Protein AF-A0A920QXW2-F1 (afdb_monomer_lite)

Secondary structure (DSSP, 8-state):
---TTT-----------S--SS-HHHHHHHHHHHHHHHTT---SS------EEEEE-SSS--EEEEE-SHHHHS-S--

Structure (mmCIF, N/CA/C/O backbone):
data_AF-A0A920QXW2-F1
#
_entry.id   AF-A0A920QXW2-F1
#
loop_
_atom_site.group_PDB
_atom_site.id
_atom_site.type_symbol
_atom_site.label_atom_id
_atom_site.label_alt_id
_atom_site.label_comp_id
_atom_site.label_asym_id
_atom_site.label_entity_id
_atom_site.label_seq_id
_atom_site.pdbx_PDB_ins_code
_atom_site.Cartn_x
_atom_site.Cartn_y
_atom_site.Cartn_z
_atom_site.occupancy
_atom_site.B_iso_or_equiv
_atom_site.auth_seq_id
_atom_site.auth_comp_id
_atom_site.auth_asym_id
_atom_site.auth_atom_id
_atom_site.pdbx_PDB_model_num
ATOM 1 N N . MET A 1 1 ? -0.672 9.708 10.845 1.00 77.50 1 MET A N 1
ATOM 2 C CA . MET A 1 1 ? -1.255 8.399 11.255 1.00 77.50 1 MET A CA 1
ATOM 3 C C . MET A 1 1 ? -1.727 8.582 12.683 1.00 77.50 1 MET A C 1
ATOM 5 O O . MET A 1 1 ? -0.922 9.093 13.462 1.00 77.50 1 MET A O 1
ATOM 9 N N . PRO A 1 2 ? -2.981 8.244 13.010 1.00 80.12 2 PRO A N 1
ATOM 10 C CA . PRO A 1 2 ? -3.560 8.579 14.306 1.00 80.12 2 PRO A CA 1
ATOM 11 C C . PRO A 1 2 ? -2.815 7.861 15.432 1.00 80.12 2 PRO A C 1
ATOM 13 O O . PRO A 1 2 ? -2.223 6.792 15.229 1.00 80.12 2 PRO A O 1
ATOM 16 N N . LYS A 1 3 ? -2.803 8.464 16.621 1.00 83.12 3 LYS A N 1
ATOM 17 C CA . LYS A 1 3 ? -2.175 7.837 17.789 1.00 83.12 3 LYS A CA 1
ATOM 18 C C . LYS A 1 3 ? -3.007 6.631 18.221 1.00 83.12 3 LYS A C 1
ATOM 20 O O . LYS A 1 3 ? -4.225 6.628 18.073 1.00 83.12 3 LYS A O 1
ATOM 25 N N . MET A 1 4 ? -2.370 5.625 18.828 1.00 82.12 4 MET A N 1
ATOM 26 C CA . MET A 1 4 ? -3.096 4.449 19.343 1.00 82.12 4 MET A CA 1
ATOM 27 C C . MET A 1 4 ? -4.159 4.802 20.395 1.00 82.12 4 MET A C 1
ATOM 29 O O . MET A 1 4 ? -5.097 4.040 20.586 1.00 82.12 4 MET A O 1
ATOM 33 N N . GLU A 1 5 ? -4.020 5.950 21.061 1.00 80.69 5 GLU A N 1
ATOM 34 C CA . GLU A 1 5 ? -4.999 6.483 22.016 1.00 80.69 5 GLU A CA 1
ATOM 35 C C . GLU A 1 5 ? -6.297 6.947 21.333 1.00 80.69 5 GLU A C 1
ATOM 37 O O . GLU A 1 5 ? -7.371 6.828 21.914 1.00 80.69 5 GLU A O 1
ATOM 42 N N . GLU A 1 6 ? -6.204 7.448 20.098 1.00 80.31 6 GLU A N 1
ATOM 43 C CA . GLU A 1 6 ? -7.325 7.981 19.311 1.00 80.31 6 GLU A CA 1
ATOM 44 C C . GLU A 1 6 ? -7.954 6.893 18.428 1.00 80.31 6 GLU A C 1
ATOM 46 O O . GLU A 1 6 ? -9.164 6.881 18.207 1.00 80.31 6 GLU A O 1
ATOM 51 N N . PHE A 1 7 ? -7.145 5.936 17.962 1.00 80.31 7 PHE A N 1
ATOM 52 C CA . PHE A 1 7 ? -7.596 4.841 17.108 1.00 80.31 7 PHE A CA 1
ATOM 53 C C . PHE A 1 7 ? -6.942 3.505 17.516 1.00 80.31 7 PHE A C 1
ATOM 55 O O . PHE A 1 7 ? -5.911 3.118 16.957 1.00 80.31 7 PHE A O 1
ATOM 62 N N . PRO A 1 8 ? -7.521 2.768 18.487 1.00 82.94 8 PRO A N 1
ATOM 63 C CA . PRO A 1 8 ? -6.944 1.538 19.031 1.00 82.94 8 PRO A CA 1
ATOM 64 C C . PRO A 1 8 ? -7.265 0.309 18.162 1.00 82.94 8 PRO A C 1
ATOM 66 O O . PRO A 1 8 ? -7.715 -0.724 18.658 1.00 82.94 8 PRO A O 1
ATOM 69 N N . TYR A 1 9 ? -7.038 0.407 16.852 1.00 86.50 9 TYR A N 1
ATOM 70 C CA . TYR A 1 9 ? -7.225 -0.699 15.915 1.00 86.50 9 TYR A CA 1
ATOM 71 C C . TYR A 1 9 ? -5.926 -1.011 15.180 1.00 86.50 9 TYR A C 1
ATOM 73 O O . TYR A 1 9 ? -5.191 -0.124 14.749 1.00 86.50 9 TYR A O 1
ATOM 81 N N . SER A 1 10 ? -5.654 -2.300 14.990 1.00 86.94 10 SER A N 1
ATOM 82 C CA . SER A 1 10 ? -4.571 -2.752 14.123 1.00 86.94 10 SER A CA 1
ATOM 83 C C . SER A 1 10 ? -4.987 -2.611 12.660 1.00 86.94 10 SER A C 1
ATOM 85 O O . SER A 1 10 ? -5.967 -3.223 12.233 1.00 86.94 10 SER A O 1
ATOM 87 N N . ILE A 1 11 ? -4.223 -1.849 11.882 1.00 85.81 11 ILE A N 1
ATOM 88 C CA . ILE A 1 11 ? -4.508 -1.592 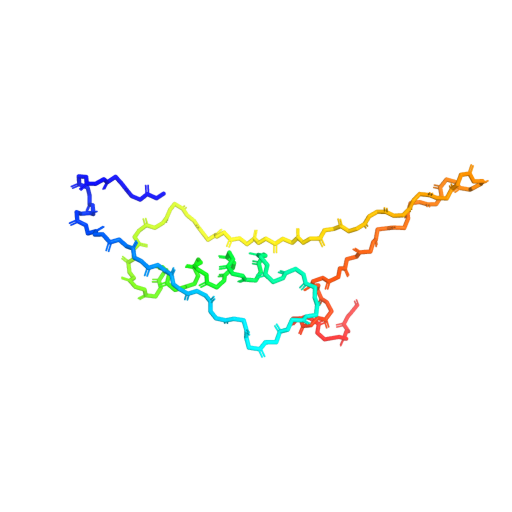10.469 1.00 85.81 11 ILE A CA 1
ATOM 89 C C . ILE A 1 11 ? -3.613 -2.492 9.616 1.00 85.81 11 ILE A C 1
ATOM 91 O O . ILE A 1 11 ? -2.391 -2.491 9.770 1.00 85.81 11 ILE A O 1
ATOM 95 N N . ARG A 1 12 ? -4.210 -3.245 8.690 1.00 90.19 12 ARG A N 1
ATOM 96 C CA . ARG A 1 12 ? -3.486 -4.037 7.689 1.00 90.19 12 ARG A CA 1
ATOM 97 C C . ARG A 1 12 ? -3.924 -3.599 6.301 1.00 90.19 12 ARG A C 1
ATOM 99 O O . ARG A 1 12 ? -5.076 -3.792 5.934 1.00 90.19 12 ARG A O 1
ATOM 106 N N . VAL A 1 13 ? -2.987 -3.070 5.523 1.00 86.94 13 VAL A N 1
ATOM 107 C CA . VAL A 1 13 ? -3.211 -2.708 4.121 1.00 86.94 13 VAL A CA 1
ATOM 108 C C . VAL A 1 13 ? -2.496 -3.722 3.238 1.00 86.94 13 VAL A C 1
ATOM 110 O O . VAL A 1 13 ? -1.325 -4.029 3.458 1.00 86.94 13 VAL A O 1
ATOM 113 N N . VAL A 1 14 ? -3.211 -4.266 2.257 1.00 91.38 14 VAL A N 1
ATOM 114 C CA . VAL A 1 14 ? -2.659 -5.161 1.237 1.00 91.38 14 VAL A CA 1
ATOM 115 C C . VAL A 1 14 ? -2.894 -4.496 -0.108 1.00 91.38 14 VAL A C 1
ATOM 117 O O . VAL A 1 14 ? -4.027 -4.176 -0.448 1.00 91.38 14 VAL A O 1
ATOM 120 N N . SER A 1 15 ? -1.818 -4.253 -0.852 1.00 88.19 15 SER A N 1
ATOM 121 C CA . SER A 1 15 ? -1.888 -3.701 -2.202 1.00 88.19 15 SER A CA 1
ATOM 122 C C . SER A 1 15 ? -1.523 -4.799 -3.189 1.00 88.19 15 SER A C 1
ATOM 124 O O . SER A 1 15 ? -0.382 -5.259 -3.214 1.00 88.19 15 SER A O 1
ATOM 126 N N . GLU A 1 16 ? -2.501 -5.224 -3.983 1.00 89.50 16 GLU A N 1
ATOM 127 C CA . GLU A 1 16 ? -2.285 -6.140 -5.099 1.00 89.50 16 GLU A CA 1
ATOM 128 C C . GLU A 1 16 ? -2.124 -5.334 -6.386 1.00 89.50 16 GLU A C 1
ATOM 130 O O . GLU A 1 16 ? -2.967 -4.507 -6.736 1.00 89.50 16 GLU A O 1
ATOM 135 N N . ILE A 1 17 ? -1.008 -5.548 -7.078 1.00 86.19 17 ILE A N 1
ATOM 136 C CA . ILE A 1 17 ? -0.691 -4.846 -8.319 1.00 86.19 17 ILE A CA 1
ATOM 137 C C . ILE A 1 17 ? -1.263 -5.656 -9.481 1.00 86.19 17 ILE A C 1
ATOM 139 O O . ILE A 1 17 ? -0.697 -6.680 -9.859 1.00 86.19 17 ILE A O 1
ATOM 143 N N . THR A 1 18 ? -2.388 -5.205 -10.036 1.00 81.94 18 THR A N 1
ATOM 144 C CA . THR A 1 18 ? -3.061 -5.865 -11.168 1.00 81.94 18 THR A CA 1
ATOM 145 C C . THR A 1 18 ? -2.371 -5.601 -12.509 1.00 81.94 18 THR A C 1
ATOM 147 O O . THR A 1 18 ? -2.480 -6.413 -13.424 1.00 81.94 18 THR A O 1
ATOM 150 N N . GLU A 1 19 ? -1.613 -4.506 -12.616 1.00 77.19 19 GLU A N 1
ATOM 151 C CA . GLU A 1 19 ? -0.790 -4.148 -13.773 1.00 77.19 19 GLU A CA 1
ATOM 152 C C . GLU A 1 19 ? 0.454 -3.374 -13.309 1.00 77.19 19 GLU A C 1
ATOM 154 O O . GLU A 1 19 ? 0.376 -2.530 -12.415 1.00 77.19 19 GLU A O 1
ATOM 159 N N . SER A 1 20 ? 1.621 -3.654 -13.901 1.00 79.62 20 SER A N 1
ATOM 160 C CA . SER A 1 20 ? 2.874 -2.970 -13.568 1.00 79.62 20 SER A CA 1
ATOM 161 C C . SER A 1 20 ? 3.564 -2.458 -14.824 1.00 79.62 20 SER A C 1
ATOM 163 O O . SER A 1 20 ? 4.132 -3.223 -15.599 1.00 79.62 20 SER A O 1
ATOM 165 N N . ASN A 1 21 ? 3.550 -1.137 -14.986 1.00 74.81 21 ASN A N 1
ATOM 166 C CA . ASN A 1 21 ? 4.317 -0.435 -16.007 1.00 74.81 21 ASN A CA 1
ATOM 167 C C . ASN A 1 21 ? 5.022 0.768 -15.364 1.00 74.81 21 ASN A C 1
ATOM 169 O O . ASN A 1 21 ? 4.764 1.923 -15.686 1.00 74.81 21 ASN A O 1
ATOM 173 N N . GLY A 1 22 ? 5.884 0.474 -14.390 1.00 69.00 22 GLY A N 1
ATOM 174 C CA . GLY A 1 22 ? 6.643 1.471 -13.639 1.00 69.00 22 GLY A CA 1
ATOM 175 C C . GLY A 1 22 ? 5.936 1.994 -12.383 1.00 69.00 22 GLY A C 1
ATOM 176 O O . GLY A 1 22 ? 4.726 2.180 -12.335 1.00 69.00 22 GLY A O 1
ATOM 177 N N . SER A 1 23 ? 6.736 2.239 -11.340 1.00 72.19 23 SER A N 1
ATOM 178 C CA . SER A 1 23 ? 6.333 2.877 -10.079 1.00 72.19 23 SER A CA 1
ATOM 179 C C . SER A 1 23 ? 5.179 2.218 -9.301 1.00 72.19 23 SER A C 1
ATOM 181 O O . SER A 1 23 ? 4.432 2.913 -8.607 1.00 72.19 23 SER A O 1
ATOM 183 N N . SER A 1 24 ? 5.072 0.884 -9.327 1.00 79.94 24 SER A N 1
ATOM 184 C CA . SER A 1 24 ? 4.069 0.137 -8.547 1.00 79.94 24 SER A CA 1
ATOM 185 C C . SER A 1 24 ? 4.110 0.456 -7.047 1.00 79.94 24 SER A C 1
ATOM 187 O O . SER A 1 24 ? 3.076 0.469 -6.395 1.00 79.94 24 SER A O 1
ATOM 189 N N . SER A 1 25 ? 5.287 0.782 -6.500 1.00 80.69 25 SER A N 1
ATOM 190 C CA . SER A 1 25 ? 5.438 1.200 -5.101 1.00 80.69 25 SER A CA 1
ATOM 191 C C . SER A 1 25 ? 4.715 2.513 -4.793 1.00 80.69 25 SER A C 1
ATOM 193 O O . SER A 1 25 ? 4.072 2.627 -3.755 1.00 80.69 25 SER A O 1
ATOM 195 N N . MET A 1 26 ? 4.766 3.491 -5.701 1.00 86.44 26 MET A N 1
ATOM 196 C CA . MET A 1 26 ? 4.034 4.750 -5.527 1.00 86.44 26 MET A CA 1
ATOM 197 C C . MET A 1 26 ? 2.537 4.566 -5.772 1.00 86.44 26 MET A C 1
ATOM 199 O O . MET A 1 26 ? 1.733 5.191 -5.087 1.00 86.44 26 MET A O 1
ATOM 203 N N . ALA A 1 27 ? 2.158 3.658 -6.679 1.00 83.31 27 ALA A N 1
ATOM 204 C CA . ALA A 1 27 ? 0.762 3.267 -6.854 1.00 83.31 27 ALA A CA 1
ATOM 205 C C . ALA A 1 27 ? 0.190 2.640 -5.569 1.00 83.31 27 ALA A C 1
ATOM 207 O O . ALA A 1 27 ? -0.903 3.018 -5.148 1.00 83.31 27 ALA A O 1
ATOM 208 N N . SER A 1 28 ? 0.949 1.772 -4.885 1.00 86.88 28 SER A N 1
ATOM 209 C CA . SER A 1 28 ? 0.561 1.235 -3.574 1.00 86.88 28 SER A CA 1
ATOM 210 C C . SER A 1 28 ? 0.392 2.325 -2.517 1.00 86.88 28 SER A C 1
ATOM 212 O O . SER A 1 28 ? -0.544 2.240 -1.728 1.00 86.88 28 SER A O 1
ATOM 214 N N . VAL A 1 29 ? 1.237 3.361 -2.500 1.00 88.12 29 VAL A N 1
ATOM 215 C CA . VAL A 1 29 ? 1.094 4.492 -1.563 1.00 88.12 29 VAL A CA 1
ATOM 216 C C . VAL A 1 29 ? -0.199 5.265 -1.833 1.00 88.12 29 VAL A C 1
ATOM 218 O O . VAL A 1 29 ? -0.991 5.458 -0.910 1.00 88.12 29 VAL A O 1
ATOM 221 N N . CYS A 1 30 ? -0.455 5.634 -3.092 1.00 87.94 30 CYS A N 1
ATOM 222 C CA . CYS A 1 30 ? -1.678 6.340 -3.480 1.00 87.94 30 CYS A CA 1
ATOM 223 C C . CYS A 1 30 ? -2.940 5.516 -3.164 1.00 87.94 30 CYS A C 1
ATOM 225 O O . CYS A 1 30 ? -3.896 6.037 -2.593 1.00 87.94 30 CYS A O 1
ATOM 227 N N . GLY A 1 31 ? -2.933 4.218 -3.485 1.00 86.88 31 GLY A N 1
ATOM 228 C CA . GLY A 1 31 ? -4.052 3.314 -3.205 1.00 86.88 31 GLY A CA 1
ATOM 229 C C . GLY A 1 31 ? -4.281 3.093 -1.709 1.00 86.88 31 GLY A C 1
ATOM 230 O O . GLY A 1 31 ? -5.423 3.096 -1.257 1.00 86.88 31 GLY A O 1
ATOM 231 N N . SER A 1 32 ? -3.206 2.986 -0.922 1.00 88.31 32 SER A N 1
ATOM 232 C CA . SER A 1 32 ? -3.297 2.875 0.541 1.00 88.31 32 SER A CA 1
ATOM 233 C C . SER A 1 32 ? -3.926 4.125 1.149 1.00 88.31 32 SER A C 1
ATOM 235 O O . SER A 1 32 ? -4.783 4.008 2.017 1.00 88.31 32 SER A O 1
ATOM 237 N N . SER A 1 33 ? -3.555 5.319 0.673 1.00 87.12 33 SER A N 1
ATOM 238 C CA . SER A 1 33 ? -4.149 6.568 1.160 1.00 87.12 33 SER A CA 1
ATOM 239 C C . SER A 1 33 ? -5.657 6.618 0.908 1.00 87.12 33 SER A C 1
ATOM 241 O O . SER A 1 33 ? -6.400 7.014 1.800 1.00 87.12 33 SER A O 1
ATOM 243 N N . LEU A 1 34 ? -6.117 6.188 -0.271 1.00 87.56 34 LEU A N 1
ATOM 244 C CA . LEU A 1 34 ? -7.547 6.133 -0.592 1.00 87.56 34 LEU A CA 1
ATOM 245 C C . LEU A 1 34 ? -8.285 5.094 0.260 1.00 87.56 34 LEU A C 1
ATOM 247 O O . LEU A 1 34 ? -9.341 5.397 0.805 1.00 87.56 34 LEU A O 1
ATOM 251 N N . ALA A 1 35 ? -7.709 3.901 0.428 1.00 88.94 35 ALA A N 1
ATOM 252 C CA . ALA A 1 35 ? -8.304 2.836 1.234 1.00 88.94 35 ALA A CA 1
ATOM 253 C C . ALA A 1 35 ? -8.435 3.219 2.719 1.00 88.94 35 ALA A C 1
ATOM 255 O O . ALA A 1 35 ? -9.412 2.862 3.368 1.00 88.94 35 ALA A O 1
ATOM 256 N N . LEU A 1 36 ? -7.470 3.964 3.262 1.00 88.62 36 LEU A N 1
ATOM 257 C CA . LEU A 1 36 ? -7.514 4.445 4.645 1.00 88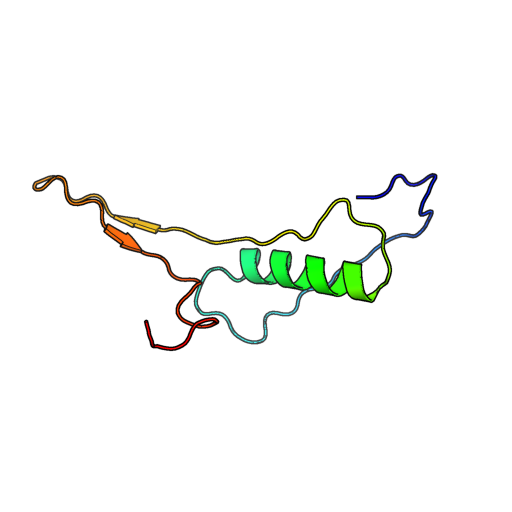.62 36 LEU A CA 1
ATOM 258 C C . LEU A 1 36 ? -8.570 5.546 4.840 1.00 88.62 36 LEU A C 1
ATOM 260 O O . LEU A 1 36 ? -9.241 5.560 5.869 1.00 88.62 36 LEU A O 1
ATOM 264 N N . MET A 1 37 ? -8.750 6.428 3.849 1.00 87.44 37 MET A N 1
ATOM 265 C CA . MET A 1 37 ? -9.816 7.439 3.870 1.00 87.44 37 MET A CA 1
ATOM 266 C C . MET A 1 37 ? -11.207 6.803 3.747 1.00 87.44 37 MET A C 1
ATOM 268 O O . MET A 1 37 ? -12.122 7.218 4.453 1.00 87.44 37 MET A O 1
ATOM 272 N N . ASP A 1 38 ? -11.361 5.779 2.903 1.00 87.38 38 ASP A N 1
ATOM 273 C CA . ASP A 1 38 ? -12.612 5.017 2.764 1.00 87.38 38 ASP A CA 1
ATOM 274 C C . ASP A 1 38 ? -12.943 4.212 4.032 1.00 87.38 38 ASP A C 1
ATOM 276 O O . ASP A 1 38 ? -14.088 4.161 4.473 1.00 87.38 38 ASP A O 1
ATOM 280 N N . ALA A 1 39 ? -11.921 3.672 4.704 1.00 86.12 39 ALA A N 1
ATOM 281 C CA . ALA A 1 39 ? -12.062 3.018 6.006 1.00 86.12 39 ALA A CA 1
ATOM 282 C C . ALA A 1 39 ? -12.398 3.987 7.162 1.00 86.12 39 ALA A C 1
ATOM 284 O O . ALA A 1 39 ? -12.556 3.539 8.299 1.00 86.12 39 ALA A O 1
ATOM 285 N N . GLY A 1 40 ? -12.493 5.298 6.903 1.00 84.38 40 GLY A N 1
ATOM 286 C CA . GLY A 1 40 ? -12.818 6.311 7.909 1.00 84.38 40 GLY A CA 1
ATOM 287 C C . GLY A 1 40 ? -11.700 6.560 8.923 1.00 84.38 40 GLY A C 1
ATOM 288 O O . GLY A 1 40 ? -11.968 7.046 10.020 1.00 84.38 40 GLY A O 1
ATOM 289 N N . ILE A 1 41 ? -10.455 6.209 8.586 1.00 84.00 41 ILE A N 1
ATOM 290 C CA . ILE A 1 41 ? -9.299 6.459 9.448 1.00 84.00 41 ILE A CA 1
ATOM 291 C C . ILE A 1 41 ? -8.914 7.930 9.308 1.00 84.00 41 ILE A C 1
ATOM 293 O O .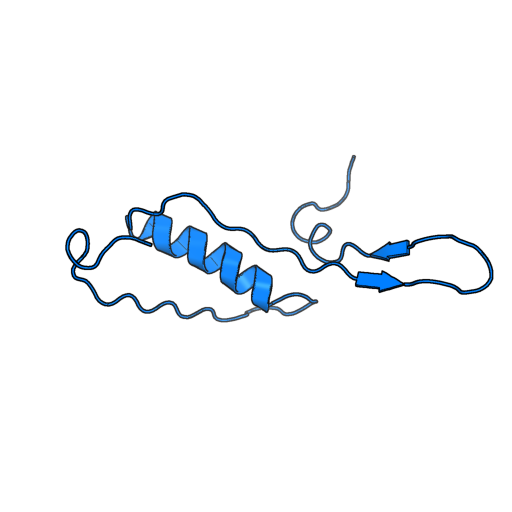 ILE A 1 41 ? -8.639 8.408 8.206 1.00 84.00 41 ILE A O 1
ATOM 297 N N . GLU A 1 42 ? -8.858 8.642 10.431 1.00 81.94 42 GLU A N 1
ATOM 298 C CA . GLU A 1 42 ? -8.395 10.028 10.471 1.00 81.94 42 GLU A CA 1
ATOM 299 C C . GLU A 1 42 ? -6.910 10.100 10.098 1.00 81.94 42 GLU A C 1
ATOM 301 O O . GLU A 1 42 ? -6.011 9.744 10.862 1.00 81.94 42 GLU A O 1
ATOM 306 N N . LEU A 1 43 ? -6.658 10.537 8.865 1.00 81.12 43 LEU A N 1
ATOM 307 C CA . LEU A 1 43 ? -5.337 10.862 8.352 1.00 81.12 43 LEU A CA 1
ATOM 308 C C . LEU A 1 43 ? -5.138 12.377 8.379 1.00 81.12 43 LEU A C 1
ATOM 310 O O . LEU A 1 43 ? -6.045 13.127 8.033 1.00 81.12 43 LEU A O 1
ATOM 314 N N . ASP A 1 44 ? -3.916 12.817 8.690 1.00 84.06 44 ASP A N 1
ATOM 315 C CA . ASP A 1 44 ? -3.529 14.237 8.659 1.00 84.06 44 ASP A CA 1
ATOM 316 C C . ASP A 1 44 ? -3.704 14.864 7.257 1.00 84.06 44 ASP A C 1
ATOM 318 O O . ASP A 1 44 ? -3.871 16.074 7.113 1.00 84.06 44 ASP A O 1
ATOM 322 N N . GLY A 1 45 ? -3.672 14.036 6.208 1.00 84.56 45 GLY A N 1
ATOM 323 C CA . GLY A 1 45 ? -3.948 14.416 4.827 1.00 84.56 45 GLY A CA 1
ATOM 324 C C . GLY A 1 45 ? -3.695 13.265 3.844 1.00 84.56 45 GLY A C 1
ATOM 325 O O . GLY A 1 45 ? -3.074 12.263 4.214 1.00 84.56 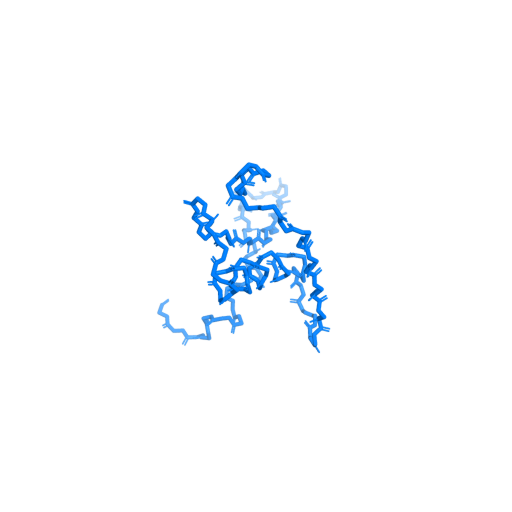45 GLY A O 1
ATOM 326 N N . PRO A 1 46 ? -4.167 13.386 2.588 1.00 84.38 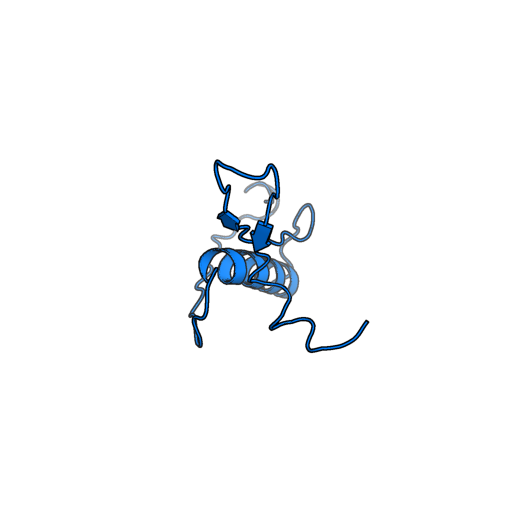46 PRO A N 1
ATOM 327 C CA . PRO A 1 46 ? -3.926 12.386 1.555 1.00 84.38 46 PRO A CA 1
ATOM 328 C C . PRO A 1 46 ? -2.457 12.385 1.116 1.00 84.38 46 PRO A C 1
ATOM 330 O O . PRO A 1 46 ? -1.844 13.440 0.940 1.00 84.38 46 PRO A O 1
ATOM 333 N N . VAL A 1 47 ? -1.899 11.195 0.889 1.00 85.12 47 VAL A N 1
ATOM 334 C CA . VAL A 1 47 ? -0.508 11.014 0.456 1.00 85.12 47 VAL A CA 1
ATOM 335 C C . VAL A 1 47 ? -0.477 10.409 -0.943 1.00 85.12 47 VAL A C 1
ATOM 337 O O . VAL A 1 47 ? -1.050 9.349 -1.188 1.00 85.12 47 VAL A O 1
ATOM 340 N N . ALA A 1 48 ? 0.237 11.071 -1.854 1.00 84.88 48 ALA A N 1
ATOM 341 C CA . ALA A 1 48 ? 0.480 10.594 -3.210 1.00 84.88 48 ALA A CA 1
ATOM 342 C C . ALA A 1 48 ? 1.984 10.523 -3.503 1.00 84.88 48 ALA A C 1
ATOM 344 O O . ALA A 1 48 ? 2.764 11.334 -3.002 1.00 84.88 48 ALA A O 1
ATOM 345 N N . GLY A 1 49 ? 2.391 9.551 -4.320 1.00 81.06 49 GLY A N 1
ATOM 346 C CA . GLY A 1 49 ? 3.783 9.336 -4.710 1.00 81.06 49 GLY A CA 1
ATOM 347 C C . GLY A 1 49 ? 3.983 9.383 -6.223 1.00 81.06 49 GLY A C 1
ATOM 348 O O . GLY A 1 49 ? 3.108 8.985 -6.991 1.00 81.06 49 GLY A O 1
ATOM 349 N N . ILE A 1 50 ? 5.165 9.823 -6.658 1.00 81.00 50 ILE A N 1
ATOM 350 C CA . ILE A 1 50 ? 5.589 9.793 -8.061 1.00 81.00 50 ILE A CA 1
ATOM 351 C C . ILE A 1 50 ? 7.053 9.361 -8.167 1.00 81.00 50 ILE A C 1
ATOM 353 O O . ILE A 1 50 ? 7.899 9.815 -7.399 1.00 81.00 50 ILE A O 1
ATOM 357 N N . ALA A 1 51 ? 7.364 8.489 -9.130 1.00 72.69 51 ALA A N 1
ATOM 358 C CA . ALA A 1 51 ? 8.741 8.169 -9.490 1.00 72.69 51 ALA A CA 1
ATOM 359 C C . ALA A 1 51 ? 9.213 9.076 -10.632 1.00 72.69 51 ALA A C 1
ATOM 361 O O . ALA A 1 51 ? 8.559 9.177 -11.674 1.00 72.69 51 ALA A O 1
ATOM 362 N N . MET A 1 52 ? 10.366 9.715 -10.437 1.00 76.44 52 MET A N 1
ATOM 363 C CA . MET A 1 52 ? 11.010 10.577 -11.427 1.00 76.44 52 MET A CA 1
ATOM 364 C C . MET A 1 52 ? 12.341 9.963 -11.860 1.00 76.44 52 MET A C 1
ATOM 366 O O . MET A 1 52 ? 13.183 9.646 -11.021 1.00 76.44 52 MET A O 1
ATOM 370 N N . GLY A 1 53 ? 12.529 9.808 -13.171 1.00 71.50 53 GLY A N 1
ATOM 371 C CA . GLY A 1 53 ? 13.806 9.428 -13.768 1.00 71.50 53 GLY A CA 1
ATOM 372 C C . GLY A 1 53 ? 14.538 10.654 -14.308 1.00 71.50 53 GLY A C 1
ATOM 373 O O . GLY A 1 53 ? 13.922 11.527 -14.924 1.00 71.50 53 GLY A O 1
ATOM 374 N N . LEU A 1 54 ? 15.856 10.722 -14.105 1.00 72.94 54 LEU A N 1
ATOM 375 C CA . LEU A 1 54 ? 16.702 11.765 -14.682 1.00 72.94 54 LEU A CA 1
ATOM 376 C C . LEU A 1 54 ? 17.795 11.139 -15.545 1.00 72.94 54 LEU A C 1
ATOM 378 O O . LEU A 1 54 ? 18.590 10.336 -15.058 1.00 72.94 54 LEU A O 1
ATOM 382 N N . ILE A 1 55 ? 17.865 11.556 -16.808 1.00 65.69 55 ILE A N 1
ATOM 383 C CA . ILE A 1 55 ? 18.964 11.206 -17.710 1.00 65.69 55 ILE A CA 1
ATOM 384 C C . ILE A 1 55 ? 19.788 12.473 -17.944 1.00 65.69 55 ILE A C 1
ATOM 386 O O . ILE A 1 55 ? 19.262 13.493 -18.396 1.00 65.69 55 ILE A O 1
ATOM 390 N N . LYS A 1 56 ? 21.081 12.413 -17.605 1.00 61.91 56 LYS A N 1
ATOM 391 C CA . LYS A 1 56 ? 22.045 13.498 -17.820 1.00 61.91 56 LYS A CA 1
ATOM 392 C C . LYS A 1 56 ? 23.016 13.094 -18.925 1.00 61.91 56 LYS A C 1
ATOM 394 O O . LYS A 1 56 ? 23.792 12.159 -18.745 1.00 61.91 56 LYS A O 1
ATOM 399 N N . GLU A 1 57 ? 23.003 13.819 -20.038 1.00 70.56 57 GLU A N 1
ATOM 400 C CA . GLU A 1 57 ? 23.966 13.631 -21.124 1.00 70.56 57 GLU A CA 1
ATOM 401 C C . GLU A 1 57 ? 25.176 14.563 -20.921 1.00 70.56 57 GLU A C 1
ATOM 403 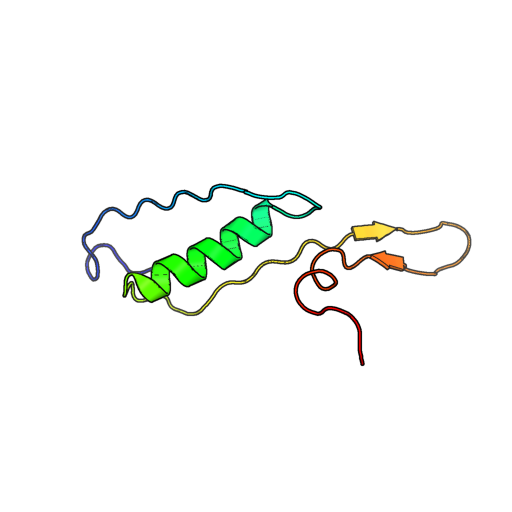O O . GLU A 1 57 ? 25.029 15.743 -20.617 1.00 70.56 57 GLU A O 1
ATOM 408 N N . ALA A 1 58 ? 26.402 14.041 -21.026 1.00 61.66 58 ALA A N 1
ATOM 409 C CA . ALA A 1 58 ? 27.614 14.759 -20.602 1.00 61.66 58 ALA A CA 1
ATOM 410 C C . ALA A 1 58 ? 28.076 15.881 -21.559 1.00 61.66 58 ALA A C 1
ATOM 412 O O . ALA A 1 58 ? 28.982 16.634 -21.209 1.00 61.66 58 ALA A O 1
ATOM 413 N N . LYS A 1 59 ? 27.497 15.982 -22.764 1.00 57.56 59 LYS A N 1
ATOM 414 C CA . LYS A 1 59 ? 27.973 16.888 -23.831 1.00 57.56 59 LYS A CA 1
ATOM 415 C C . LYS A 1 59 ? 27.054 18.069 -24.137 1.00 57.56 59 LYS A C 1
ATOM 417 O O . LYS A 1 59 ? 27.518 19.032 -24.728 1.00 57.56 59 LYS A O 1
ATOM 422 N N . ASN A 1 60 ? 25.804 18.028 -23.692 1.00 53.88 60 ASN A N 1
ATOM 423 C CA . ASN A 1 60 ? 24.877 19.151 -23.714 1.00 53.88 60 ASN A CA 1
ATOM 424 C C . ASN A 1 60 ? 24.120 19.111 -22.392 1.00 53.88 60 ASN A C 1
ATOM 426 O O . ASN A 1 60 ? 23.620 18.059 -22.009 1.00 53.88 60 ASN A O 1
ATOM 430 N N . SER A 1 61 ? 24.047 20.237 -21.688 1.00 49.59 61 SER A N 1
ATOM 431 C CA . SER A 1 61 ? 23.395 20.398 -20.380 1.00 49.59 61 SER A CA 1
ATOM 432 C C . SER A 1 61 ? 21.862 20.254 -20.438 1.00 49.59 61 SER A C 1
ATOM 434 O O . SER A 1 61 ? 21.134 20.989 -19.776 1.00 49.59 61 SER A O 1
ATOM 436 N N . SER A 1 62 ? 21.351 19.344 -21.261 1.00 42.62 62 SER A N 1
ATOM 437 C CA . SER A 1 62 ? 19.941 19.033 -21.429 1.00 42.62 62 SER A CA 1
ATOM 438 C C . SER A 1 62 ? 19.546 18.014 -20.362 1.00 42.62 62 SER A C 1
ATOM 440 O O . SER A 1 62 ? 19.876 16.833 -20.445 1.00 42.62 62 SER A O 1
ATOM 442 N N . PHE A 1 63 ? 18.862 18.484 -19.321 1.00 47.47 63 PHE A N 1
ATOM 443 C CA . PHE A 1 63 ? 18.247 17.621 -18.317 1.00 47.47 63 PHE A CA 1
ATOM 444 C C . PHE A 1 63 ? 16.944 17.059 -18.895 1.00 47.47 63 PHE A C 1
ATOM 446 O O . PHE A 1 63 ? 15.966 17.790 -19.040 1.00 47.47 63 PHE A O 1
ATOM 453 N N . CYS A 1 64 ? 16.920 15.770 -19.236 1.00 52.38 64 CYS A N 1
ATOM 454 C CA . CYS A 1 64 ? 15.682 15.096 -19.621 1.00 52.38 64 CYS A CA 1
ATOM 455 C C . CYS A 1 64 ? 15.058 14.460 -18.372 1.00 52.38 64 CYS A C 1
ATOM 457 O O . CYS A 1 64 ? 15.514 13.422 -17.884 1.00 52.38 64 CYS A O 1
ATOM 459 N N . LEU A 1 65 ? 14.037 15.125 -17.826 1.00 52.25 65 LEU A N 1
ATOM 460 C CA . LEU A 1 65 ? 13.182 14.587 -16.771 1.00 52.25 65 LEU A CA 1
ATOM 461 C C . LEU A 1 65 ? 12.137 13.677 -17.420 1.00 52.25 65 LEU A C 1
ATOM 463 O O . LEU A 1 65 ? 11.250 14.147 -18.133 1.00 52.25 65 LEU A O 1
ATOM 467 N N . THR A 1 66 ? 12.239 12.371 -17.183 1.00 55.25 66 THR A N 1
ATOM 468 C CA . THR A 1 66 ? 11.228 11.408 -17.633 1.00 55.25 66 THR A CA 1
ATOM 469 C C . THR A 1 66 ? 10.208 11.210 -16.516 1.00 55.25 66 THR A C 1
ATOM 471 O O . THR A 1 66 ? 10.458 10.541 -15.514 1.00 55.25 66 THR A O 1
ATOM 474 N N . PHE A 1 67 ? 9.039 11.833 -16.680 1.00 50.09 67 PHE A N 1
ATOM 475 C CA . PHE A 1 67 ? 7.878 11.610 -15.822 1.00 50.09 67 PHE A CA 1
ATOM 476 C C . PHE A 1 67 ? 7.124 10.379 -16.329 1.00 50.09 67 PHE A C 1
ATOM 478 O O . PHE A 1 67 ? 6.469 10.436 -17.368 1.00 50.09 67 PHE A O 1
ATOM 485 N N . TRP A 1 68 ? 7.227 9.259 -15.614 1.00 49.53 68 TRP A N 1
ATOM 486 C CA . TRP A 1 68 ? 6.650 7.982 -16.059 1.00 49.53 68 TRP A CA 1
ATOM 487 C C . TRP A 1 68 ? 5.311 7.613 -15.401 1.00 49.53 68 TRP A C 1
ATOM 489 O O . TRP A 1 68 ? 4.745 6.578 -15.714 1.00 49.53 68 TRP A O 1
ATOM 499 N N . VAL A 1 69 ? 4.752 8.469 -14.538 1.00 49.22 69 VAL A N 1
ATOM 500 C CA . VAL A 1 69 ? 3.535 8.146 -13.755 1.00 49.22 69 VAL A CA 1
ATOM 501 C C . VAL A 1 69 ? 2.319 9.005 -14.129 1.00 49.22 69 VAL A C 1
ATOM 503 O O . VAL A 1 69 ? 1.205 8.704 -13.719 1.00 49.22 69 VAL A O 1
ATOM 506 N N . MET A 1 70 ? 2.478 10.037 -14.967 1.00 38.75 70 MET A N 1
ATOM 507 C CA . MET A 1 70 ? 1.361 10.929 -15.324 1.00 38.75 70 MET A CA 1
ATOM 508 C C . MET A 1 70 ? 0.690 10.604 -16.666 1.00 38.75 70 MET A C 1
ATOM 510 O O . MET A 1 70 ? -0.362 11.153 -16.964 1.00 38.75 70 MET A O 1
ATOM 514 N N . LYS A 1 71 ? 1.263 9.709 -17.482 1.00 37.31 71 LYS A N 1
ATOM 515 C CA . LYS A 1 71 ? 0.720 9.385 -18.816 1.00 37.31 71 LYS A CA 1
ATOM 516 C C . LYS A 1 71 ? -0.409 8.339 -18.781 1.00 37.31 71 LYS A C 1
ATOM 518 O O . LYS A 1 71 ? -1.131 8.213 -19.761 1.00 37.31 71 LYS A O 1
ATOM 523 N N . ILE A 1 72 ? -0.557 7.609 -17.668 1.00 44.31 72 ILE A N 1
ATOM 524 C CA . ILE A 1 72 ? -1.608 6.591 -17.465 1.00 44.31 72 ILE A CA 1
ATOM 525 C C . ILE A 1 72 ? -2.851 7.186 -16.781 1.00 44.31 72 ILE A C 1
ATOM 527 O O . ILE A 1 72 ? -3.963 6.797 -17.114 1.00 44.31 72 ILE A O 1
ATOM 531 N N . ILE A 1 73 ? -2.692 8.161 -15.876 1.00 45.66 73 ILE A N 1
ATOM 532 C CA . ILE A 1 73 ? -3.828 8.801 -15.178 1.00 45.66 73 ILE A CA 1
ATOM 533 C C . ILE A 1 73 ? -4.342 10.024 -15.955 1.00 45.66 73 ILE A C 1
ATOM 535 O O . ILE A 1 73 ? -5.539 10.295 -15.971 1.00 45.66 73 ILE A O 1
ATOM 539 N N . TRP A 1 74 ? -3.454 10.738 -16.649 1.00 35.31 74 TRP A N 1
ATOM 540 C CA . TRP A 1 74 ? -3.801 11.842 -17.540 1.00 35.31 74 TRP A CA 1
ATOM 541 C C . TRP A 1 74 ? -3.460 11.431 -18.972 1.00 35.31 74 TRP A C 1
ATOM 543 O O . TRP A 1 74 ? -2.406 11.750 -19.529 1.00 35.31 74 TRP A O 1
ATOM 553 N N . GLY A 1 75 ? -4.347 10.622 -19.552 1.00 36.41 75 GLY A N 1
ATOM 554 C CA . GLY A 1 75 ? -4.326 10.358 -20.981 1.00 36.41 75 GLY A CA 1
ATOM 555 C C . GLY A 1 75 ? -4.386 11.685 -21.734 1.00 36.41 75 GLY A C 1
ATOM 556 O O . GLY A 1 75 ? -5.275 12.485 -21.489 1.00 36.41 75 GLY A O 1
ATOM 557 N N . TYR A 1 76 ? -3.400 11.904 -22.605 1.00 42.81 76 TYR A N 1
ATOM 558 C CA . TYR A 1 76 ? -3.436 12.811 -23.755 1.00 42.81 76 TYR A CA 1
ATOM 559 C C . TYR A 1 76 ? -4.367 14.040 -23.665 1.00 42.81 76 TYR A C 1
ATOM 561 O O . TYR A 1 76 ? -5.553 13.950 -23.966 1.00 42.81 76 TYR A O 1
ATOM 569 N N . GLY A 1 77 ? -3.765 15.213 -23.444 1.00 38.75 77 GLY A N 1
ATOM 570 C CA . GLY A 1 77 ? -4.313 16.491 -23.906 1.00 38.75 77 GLY A CA 1
ATOM 571 C C . GLY A 1 77 ? -4.417 17.561 -22.829 1.00 38.75 77 GLY A C 1
ATOM 572 O O . GLY A 1 77 ? -5.464 17.689 -22.214 1.00 38.75 77 GLY A O 1
ATOM 573 N N . PHE A 1 78 ? -3.338 18.321 -22.627 1.00 35.56 78 PHE A N 1
ATOM 574 C CA . PHE A 1 78 ? -3.249 19.770 -22.867 1.00 35.56 78 PHE A CA 1
ATOM 575 C C . PHE A 1 78 ? -1.772 20.185 -22.860 1.00 35.56 78 PHE A C 1
ATOM 577 O O . PHE A 1 78 ? -0.993 19.564 -22.100 1.00 35.56 78 PHE A O 1
#

Foldseek 3Di:
DDDCVVPVDDDDDDDDDPDDDDDVVQVSQQVVQVVCVVVVNDDPDGDGDFDWDWDADPPDRDTDIDGRPCCVVDPDDD

Sequence (78 aa):
MPKMEEFPYSIRVVSEITESNGSSSMASVCGSSLALMDAGIELDGPVAGIAMGLIKEAKNSSFCLTFWVMKIIWGYGF

Radius of gyration: 17.48 Å; chains: 1; bounding box: 41×26×46 Å

pLDDT: mean 72.56, std 17.17, range [35.31, 91.38]